Protein AF-A0A968C281-F1 (afdb_monomer)

Structure (mmCIF, N/CA/C/O backbone):
data_AF-A0A968C281-F1
#
_entry.id   AF-A0A968C281-F1
#
loop_
_atom_site.group_PDB
_atom_site.id
_atom_site.type_symbol
_atom_site.label_atom_id
_atom_site.label_alt_id
_atom_site.label_comp_id
_atom_site.label_asym_id
_atom_site.label_entity_id
_atom_site.label_seq_id
_atom_site.pdbx_PDB_ins_code
_atom_site.Cartn_x
_atom_site.Cartn_y
_atom_site.Cartn_z
_atom_site.occupancy
_atom_site.B_iso_or_equiv
_atom_site.auth_seq_id
_atom_site.auth_comp_id
_atom_site.auth_asym_id
_atom_site.auth_atom_id
_atom_site.pdbx_PDB_model_num
ATOM 1 N N . ARG A 1 1 ? -8.791 9.951 4.482 1.00 85.62 1 ARG A N 1
ATOM 2 C CA . ARG A 1 1 ? -8.516 9.567 3.070 1.00 85.62 1 ARG A CA 1
ATOM 3 C C . ARG A 1 1 ? -7.806 8.222 3.093 1.00 85.62 1 ARG A C 1
ATOM 5 O O . ARG A 1 1 ? -6.915 8.071 3.913 1.00 85.62 1 ARG A O 1
ATOM 12 N N . ILE A 1 2 ? -8.198 7.280 2.238 1.00 93.94 2 ILE A N 1
ATOM 13 C CA . ILE A 1 2 ? -7.573 5.952 2.137 1.00 93.94 2 ILE A CA 1
ATOM 14 C C . ILE A 1 2 ? -6.612 5.958 0.939 1.00 93.94 2 ILE A C 1
ATOM 16 O O . ILE A 1 2 ? -6.920 6.571 -0.086 1.00 93.94 2 ILE A O 1
ATOM 20 N N . GLY A 1 3 ? -5.427 5.363 1.109 1.00 93.00 3 GLY A N 1
ATOM 21 C CA . GLY A 1 3 ? -4.431 5.189 0.046 1.00 93.00 3 GLY A CA 1
ATOM 22 C C . GLY A 1 3 ? -4.774 4.035 -0.902 1.00 93.00 3 GLY A C 1
ATOM 23 O O . GLY A 1 3 ? -5.903 3.553 -0.932 1.00 93.00 3 GLY A O 1
ATOM 24 N N . VAL A 1 4 ? -3.793 3.567 -1.675 1.00 93.44 4 VAL A N 1
ATOM 25 C CA . VAL A 1 4 ? -3.952 2.348 -2.482 1.00 93.44 4 VAL A CA 1
ATOM 26 C C . VAL A 1 4 ? -4.059 1.144 -1.551 1.00 93.44 4 VAL A C 1
ATOM 28 O O . VAL A 1 4 ? -3.165 0.904 -0.742 1.00 93.44 4 VAL A O 1
ATOM 31 N N . VAL A 1 5 ? -5.140 0.381 -1.676 1.00 94.62 5 VAL A N 1
ATOM 32 C CA . VAL A 1 5 ? -5.333 -0.847 -0.901 1.00 94.62 5 VAL A CA 1
ATOM 33 C C . VAL A 1 5 ? -4.703 -2.011 -1.654 1.00 94.62 5 VAL A C 1
ATOM 35 O O . VAL A 1 5 ? -5.037 -2.250 -2.819 1.00 94.62 5 VAL A O 1
ATOM 38 N N . LEU A 1 6 ? -3.769 -2.702 -1.006 1.00 94.25 6 LEU A N 1
ATOM 39 C CA . LEU A 1 6 ? -3.056 -3.847 -1.566 1.00 94.25 6 LEU A CA 1
ATOM 40 C C . LEU A 1 6 ? -3.566 -5.147 -0.947 1.00 94.25 6 LEU A C 1
ATOM 42 O O . LEU A 1 6 ? -3.751 -5.243 0.262 1.00 94.25 6 LEU A O 1
ATOM 46 N N . THR A 1 7 ? -3.793 -6.135 -1.805 1.00 93.31 7 THR A N 1
ATOM 47 C CA . THR A 1 7 ? -4.348 -7.447 -1.460 1.00 93.31 7 THR A CA 1
ATOM 48 C C . THR A 1 7 ? -3.904 -8.459 -2.527 1.00 93.31 7 THR A C 1
ATOM 50 O O . THR A 1 7 ? -3.865 -8.106 -3.713 1.00 93.31 7 THR A O 1
ATOM 53 N N . PRO A 1 8 ? -3.539 -9.698 -2.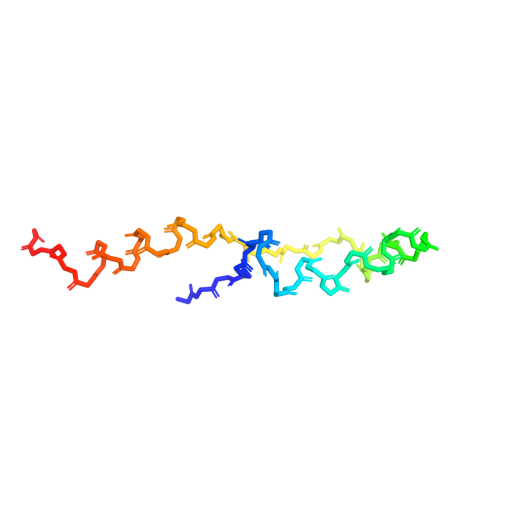151 1.00 89.81 8 PRO A N 1
ATOM 54 C CA . PRO A 1 8 ? -3.305 -10.776 -3.111 1.00 89.81 8 PRO A CA 1
ATOM 55 C C . PRO A 1 8 ? -4.602 -11.310 -3.745 1.00 89.81 8 PRO A C 1
ATOM 57 O O . PRO A 1 8 ? -4.548 -11.895 -4.826 1.00 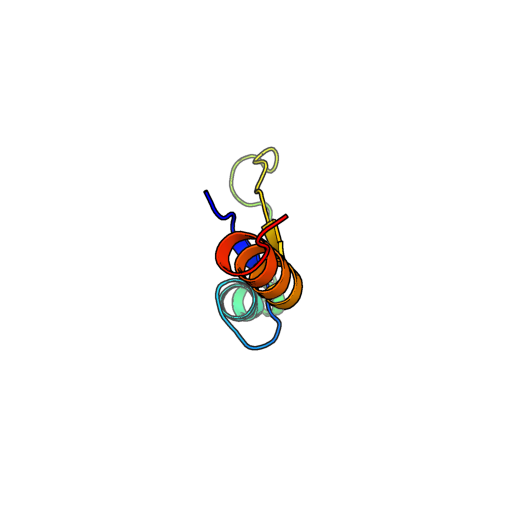89.81 8 PRO A O 1
ATOM 60 N N . GLU A 1 9 ? -5.763 -11.074 -3.129 1.00 90.75 9 GLU A N 1
ATOM 61 C CA . GLU A 1 9 ? -7.084 -11.481 -3.624 1.00 90.75 9 GLU A CA 1
ATOM 62 C C . GLU A 1 9 ? -7.540 -10.688 -4.864 1.00 90.75 9 GLU A C 1
ATOM 64 O O . GLU A 1 9 ? -8.508 -11.082 -5.516 1.00 90.75 9 GLU A O 1
ATOM 69 N N . GLY A 1 10 ? -6.858 -9.594 -5.236 1.00 88.50 10 GLY A N 1
ATOM 70 C CA . GLY A 1 10 ? -7.116 -8.922 -6.509 1.00 88.50 10 GLY A CA 1
ATOM 71 C C . GLY A 1 10 ? -6.692 -7.456 -6.598 1.00 88.50 10 GLY A C 1
ATOM 72 O O . GLY A 1 10 ? -5.624 -7.036 -6.155 1.00 88.50 10 GLY A O 1
ATOM 73 N N . GLY A 1 11 ? -7.532 -6.650 -7.251 1.00 88.50 11 GLY A N 1
ATOM 74 C CA . GLY A 1 11 ? -7.364 -5.198 -7.322 1.00 88.50 11 GLY A CA 1
ATOM 75 C C . GLY A 1 11 ? -6.187 -4.737 -8.189 1.00 88.50 11 GLY A C 1
ATOM 76 O O . GLY A 1 11 ? -5.939 -5.260 -9.280 1.00 88.50 11 GLY A O 1
ATOM 77 N N . ALA A 1 12 ? -5.492 -3.692 -7.733 1.00 87.38 12 ALA A N 1
ATOM 78 C CA . ALA A 1 12 ? -4.409 -3.064 -8.490 1.00 87.38 12 ALA A CA 1
ATOM 79 C C . ALA A 1 12 ? -3.218 -4.013 -8.702 1.00 87.38 12 ALA A C 1
ATOM 81 O O . ALA A 1 12 ? -2.681 -4.079 -9.808 1.00 87.38 12 ALA A O 1
ATOM 82 N N . LEU A 1 13 ? -2.854 -4.796 -7.681 1.00 87.62 13 LEU A N 1
ATOM 83 C CA . LEU A 1 13 ? -1.710 -5.708 -7.732 1.00 87.62 13 LEU A CA 1
ATOM 84 C C . LE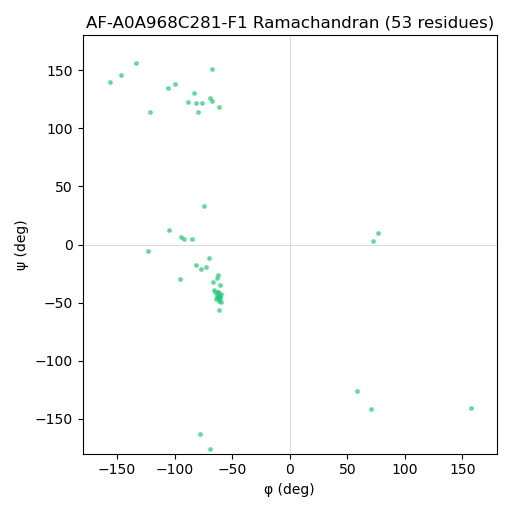U A 1 13 ? -1.903 -6.803 -8.791 1.00 87.62 13 LEU A C 1
ATOM 86 O O . LEU A 1 13 ? -1.016 -7.040 -9.612 1.00 87.62 13 LEU A O 1
ATOM 90 N N . GLN A 1 14 ? -3.093 -7.408 -8.846 1.00 90.06 14 GLN A N 1
ATOM 91 C CA . GLN A 1 14 ? -3.422 -8.423 -9.850 1.00 90.06 14 GLN A CA 1
ATOM 92 C C . GLN A 1 14 ? -3.365 -7.866 -11.279 1.00 90.06 14 GLN A C 1
ATOM 94 O O . GLN A 1 14 ? -2.840 -8.523 -12.178 1.00 90.06 14 GLN A O 1
ATOM 99 N N . ARG A 1 15 ? -3.854 -6.638 -11.498 1.00 87.81 15 ARG A N 1
ATOM 100 C CA . ARG A 1 15 ? -3.799 -5.978 -12.816 1.00 87.81 15 ARG A CA 1
ATOM 101 C C . ARG A 1 15 ? -2.369 -5.661 -13.252 1.00 87.81 15 ARG A C 1
ATOM 103 O O . ARG A 1 15 ? -2.071 -5.708 -14.442 1.00 87.81 15 ARG A O 1
ATOM 110 N N . MET A 1 16 ? -1.481 -5.374 -12.304 1.00 88.56 16 MET A N 1
ATOM 111 C CA . MET A 1 16 ? -0.064 -5.125 -12.576 1.00 88.56 16 MET A CA 1
ATOM 112 C C . MET A 1 16 ? 0.727 -6.415 -12.828 1.00 88.56 16 MET A C 1
ATOM 114 O O . MET A 1 16 ? 1.764 -6.376 -13.482 1.00 88.56 16 MET A O 1
ATOM 118 N N . LEU A 1 17 ? 0.243 -7.573 -12.376 1.00 90.19 17 LEU A N 1
ATOM 119 C CA . LEU A 1 17 ? 1.001 -8.820 -12.457 1.00 90.19 17 LEU A CA 1
ATOM 120 C C . LEU A 1 17 ? 1.315 -9.249 -13.899 1.00 90.19 17 LEU A C 1
ATOM 122 O O . LEU A 1 17 ? 2.425 -9.699 -14.175 1.00 90.19 17 LEU A O 1
ATOM 126 N N . LEU A 1 18 ? 0.359 -9.103 -14.821 1.00 90.94 18 LEU A N 1
ATOM 127 C CA . LEU A 1 18 ? 0.542 -9.487 -16.224 1.00 90.94 18 LEU A CA 1
ATOM 128 C C . LEU A 1 18 ? 1.666 -8.695 -16.918 1.00 90.94 18 LEU A C 1
ATOM 130 O O . LEU A 1 18 ? 2.597 -9.333 -17.412 1.00 90.94 18 LEU A O 1
ATOM 134 N N . PRO A 1 19 ? 1.653 -7.346 -16.949 1.00 91.62 19 PRO A N 1
ATOM 135 C CA . PRO A 1 19 ? 2.743 -6.596 -17.566 1.00 91.62 19 PRO A CA 1
ATOM 136 C C . PRO A 1 19 ? 4.089 -6.861 -16.880 1.00 91.62 19 PRO A C 1
ATOM 138 O O . PRO A 1 19 ? 5.097 -6.965 -17.571 1.00 91.62 19 PRO A O 1
ATOM 141 N N . PHE A 1 20 ? 4.123 -7.067 -15.558 1.00 91.69 20 PHE A N 1
ATOM 142 C CA . PHE A 1 20 ? 5.356 -7.464 -14.866 1.00 91.69 20 PHE A CA 1
ATOM 143 C C . PHE A 1 20 ? 5.898 -8.815 -15.351 1.00 91.69 20 PHE A C 1
ATOM 145 O O . PHE A 1 20 ? 7.082 -8.913 -15.668 1.00 91.69 20 PHE A O 1
ATOM 152 N N . LYS A 1 21 ? 5.045 -9.840 -15.477 1.00 92.50 21 LYS A N 1
ATOM 153 C CA . LYS A 1 21 ? 5.440 -11.169 -15.981 1.00 92.50 21 LYS A CA 1
ATOM 154 C C . LYS A 1 21 ? 5.925 -11.148 -17.431 1.00 92.50 21 LYS A C 1
ATOM 156 O O . LYS A 1 21 ? 6.756 -11.969 -17.798 1.00 92.50 21 LYS A O 1
ATOM 161 N N . LEU A 1 22 ? 5.429 -10.213 -18.238 1.00 95.94 22 LEU A N 1
ATOM 162 C CA . LEU A 1 22 ? 5.851 -10.018 -19.628 1.00 95.94 22 LEU A CA 1
ATOM 163 C C . LEU A 1 22 ? 7.106 -9.135 -19.770 1.00 95.94 22 LEU A C 1
ATOM 165 O O . LEU A 1 22 ? 7.490 -8.804 -20.887 1.00 95.94 22 LEU A O 1
ATOM 169 N N . GLY A 1 23 ? 7.736 -8.717 -18.665 1.00 92.44 23 GLY A N 1
ATOM 170 C CA . GLY A 1 23 ? 8.913 -7.839 -18.693 1.00 92.44 23 GLY A CA 1
ATOM 171 C C . GLY A 1 23 ? 8.601 -6.362 -18.968 1.00 92.44 23 GLY A C 1
ATOM 172 O O . GLY A 1 23 ? 9.511 -5.563 -19.158 1.00 92.44 23 GLY A O 1
ATOM 173 N N . LEU A 1 24 ? 7.324 -5.973 -18.946 1.00 91.88 24 LEU A N 1
ATOM 174 C CA . LEU A 1 24 ? 6.846 -4.602 -19.162 1.00 91.88 24 LEU A CA 1
ATOM 175 C C . LEU A 1 24 ? 6.713 -3.801 -17.851 1.00 91.88 24 LEU A C 1
ATOM 177 O O . LEU A 1 24 ? 6.246 -2.664 -17.864 1.00 91.88 24 LEU A O 1
ATOM 181 N N . GLY A 1 25 ? 7.122 -4.367 -16.711 1.00 87.31 25 GLY A N 1
ATOM 182 C CA . GLY A 1 25 ? 7.059 -3.755 -15.372 1.00 87.31 25 GLY A CA 1
ATOM 183 C C . GLY A 1 25 ? 8.106 -2.664 -15.100 1.00 87.31 25 GLY A C 1
ATOM 184 O O . GLY A 1 25 ? 8.613 -2.565 -13.986 1.00 87.31 25 GLY A O 1
ATOM 185 N N . GLY A 1 26 ? 8.488 -1.888 -16.116 1.00 88.44 26 GLY A N 1
ATOM 186 C CA . GLY A 1 26 ? 9.539 -0.874 -16.024 1.00 88.44 26 GLY A CA 1
ATOM 187 C C . GLY A 1 26 ? 9.182 0.341 -15.156 1.00 88.44 26 GLY A C 1
ATOM 188 O O . GLY A 1 26 ? 8.120 0.434 -14.541 1.00 88.44 26 GLY A O 1
ATOM 189 N N . ARG A 1 27 ? 10.090 1.323 -15.125 1.00 89.38 27 ARG A N 1
ATOM 190 C CA . ARG A 1 27 ? 9.910 2.568 -14.363 1.00 89.38 27 ARG A CA 1
ATOM 191 C C . ARG A 1 27 ? 8.687 3.344 -14.863 1.00 89.38 27 ARG A C 1
ATOM 193 O O . ARG A 1 27 ? 8.674 3.828 -15.991 1.00 89.38 27 ARG A O 1
ATOM 200 N N . ILE A 1 28 ? 7.702 3.532 -13.987 1.00 86.94 28 ILE A N 1
ATOM 201 C CA . ILE A 1 28 ? 6.518 4.351 -14.269 1.00 86.94 28 ILE A CA 1
ATOM 202 C C . ILE A 1 28 ? 6.860 5.835 -14.051 1.00 86.94 28 ILE A C 1
ATOM 204 O O . ILE A 1 28 ? 7.266 6.254 -12.962 1.00 86.94 28 ILE A O 1
ATOM 208 N N . GLY A 1 29 ? 6.696 6.647 -15.100 1.00 90.25 29 GLY A N 1
ATOM 209 C CA . GLY A 1 29 ? 6.942 8.091 -15.060 1.00 90.25 29 GLY A CA 1
ATOM 210 C C . GLY A 1 29 ? 8.378 8.446 -14.652 1.00 90.25 29 GLY A C 1
ATOM 211 O O . GLY A 1 29 ? 9.348 7.992 -15.255 1.00 90.25 29 GLY A O 1
ATOM 212 N N . SER A 1 30 ? 8.531 9.286 -13.621 1.00 94.75 30 SER A N 1
ATOM 213 C CA . SER A 1 30 ? 9.845 9.709 -13.113 1.00 94.75 30 SER A CA 1
ATOM 214 C C . SER A 1 30 ? 10.495 8.697 -12.162 1.00 94.75 30 SER A C 1
ATOM 216 O O . SER A 1 30 ? 11.705 8.773 -11.953 1.00 94.75 30 SER A O 1
ATOM 218 N N . GLY A 1 31 ? 9.733 7.754 -11.598 1.00 92.56 31 GLY A N 1
ATOM 219 C CA . GLY A 1 31 ? 10.190 6.868 -10.519 1.00 92.56 31 GLY A CA 1
ATOM 220 C C . GLY A 1 31 ? 10.357 7.550 -9.153 1.00 92.56 31 GLY A C 1
ATOM 221 O O . GLY A 1 31 ? 10.784 6.904 -8.208 1.00 92.56 31 GLY A O 1
ATOM 222 N N . ARG A 1 32 ? 10.019 8.841 -9.031 1.00 94.81 32 ARG A N 1
ATOM 223 C CA . ARG A 1 32 ? 10.075 9.609 -7.769 1.00 94.81 32 ARG A CA 1
ATOM 224 C C . ARG A 1 32 ? 8.691 9.854 -7.159 1.00 94.81 32 ARG A C 1
ATOM 226 O O . ARG A 1 32 ? 8.525 10.725 -6.313 1.00 94.81 32 ARG A O 1
ATOM 233 N N . GLN A 1 33 ? 7.687 9.147 -7.668 1.00 93.81 33 GLN A N 1
ATOM 234 C CA . GLN A 1 33 ? 6.298 9.270 -7.245 1.00 93.81 33 GLN A CA 1
ATOM 235 C C . GLN A 1 33 ? 6.140 8.548 -5.900 1.00 93.81 33 GLN A C 1
ATOM 237 O O . GLN A 1 33 ? 6.415 7.352 -5.818 1.00 93.81 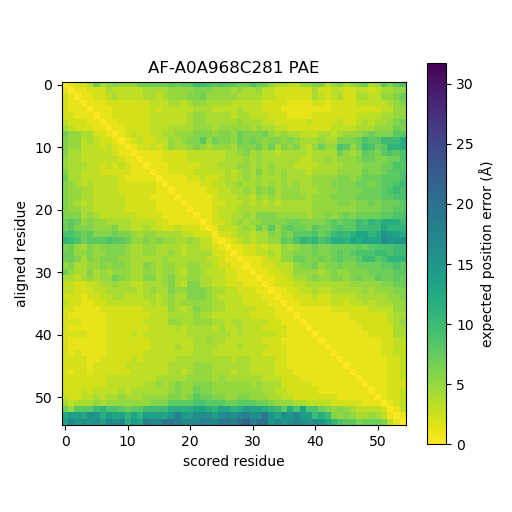33 GLN A O 1
ATOM 242 N N . TRP A 1 34 ? 5.694 9.253 -4.861 1.00 92.81 34 TRP A N 1
ATOM 243 C CA . TRP A 1 34 ? 5.300 8.628 -3.599 1.00 92.81 34 TRP A CA 1
ATOM 244 C C . TRP A 1 34 ? 3.862 8.127 -3.705 1.00 92.81 34 TRP A C 1
ATOM 246 O O . TRP A 1 34 ? 2.971 8.875 -4.106 1.00 92.81 34 TRP A O 1
ATOM 256 N N . VAL A 1 35 ? 3.630 6.872 -3.324 1.00 91.06 35 VAL A N 1
ATOM 257 C CA . VAL A 1 35 ? 2.296 6.265 -3.310 1.00 91.06 35 VAL A CA 1
ATOM 258 C C . VAL A 1 35 ? 1.998 5.806 -1.891 1.00 91.06 35 VAL A C 1
ATOM 260 O O . VAL A 1 35 ? 2.654 4.901 -1.384 1.00 91.06 35 VAL A O 1
ATOM 263 N N . SER A 1 36 ? 1.013 6.426 -1.243 1.00 94.12 36 SER A N 1
ATOM 264 C CA . SER A 1 36 ? 0.489 5.930 0.031 1.00 94.12 36 SER A CA 1
ATOM 265 C C . SER A 1 36 ? -0.262 4.621 -0.204 1.00 94.12 36 SER A C 1
ATOM 267 O O . SER A 1 36 ? -1.182 4.582 -1.026 1.00 94.12 36 SER A O 1
ATOM 269 N N . TRP A 1 37 ? 0.101 3.571 0.530 1.00 94.25 37 TRP A N 1
ATOM 270 C CA . TRP A 1 37 ? -0.516 2.251 0.437 1.00 94.25 37 TRP A CA 1
ATOM 271 C C . TRP A 1 37 ? -0.828 1.686 1.825 1.00 94.25 37 TRP A C 1
ATOM 273 O O . TRP A 1 37 ? -0.234 2.103 2.817 1.00 94.25 37 TRP A O 1
ATOM 283 N N . ILE A 1 38 ? -1.789 0.768 1.883 1.00 95.50 38 ILE A N 1
ATOM 284 C CA . ILE A 1 38 ? -2.180 0.037 3.093 1.00 95.50 38 ILE A CA 1
ATOM 285 C C . ILE A 1 38 ? -2.630 -1.377 2.704 1.00 95.50 38 ILE A C 1
ATOM 287 O O . ILE A 1 38 ? -3.194 -1.566 1.623 1.00 95.50 38 ILE A O 1
ATOM 291 N N . GLY A 1 39 ? -2.365 -2.368 3.555 1.00 94.88 39 GLY A N 1
ATOM 292 C CA . GLY A 1 39 ? -2.911 -3.716 3.386 1.00 94.88 39 GLY A CA 1
ATOM 293 C C . GLY A 1 39 ? -4.428 -3.738 3.585 1.00 94.88 39 GLY A C 1
ATOM 294 O O . GLY A 1 39 ? -4.976 -2.912 4.319 1.00 94.88 39 GLY A O 1
ATOM 295 N N . LEU A 1 40 ? -5.120 -4.667 2.925 1.00 95.12 40 LEU A N 1
ATOM 296 C CA . LEU A 1 40 ? -6.570 -4.813 3.070 1.00 95.12 40 LEU A CA 1
ATOM 297 C C . LEU A 1 40 ? -6.964 -5.122 4.520 1.00 95.12 40 LEU A C 1
ATOM 299 O O . LEU A 1 40 ? -7.860 -4.477 5.064 1.00 95.12 40 LEU A O 1
ATOM 303 N N . GLU A 1 41 ? -6.269 -6.059 5.157 1.00 95.94 41 GLU A N 1
ATOM 304 C CA . GLU A 1 41 ? -6.534 -6.493 6.530 1.00 95.94 41 GLU A CA 1
ATOM 305 C C . GLU A 1 41 ? -6.333 -5.337 7.511 1.00 95.94 41 GLU A C 1
ATOM 307 O O . GLU A 1 41 ? -7.194 -5.081 8.354 1.00 95.94 41 GLU A O 1
ATOM 312 N N . ASP A 1 42 ? -5.240 -4.589 7.351 1.00 97.00 42 ASP A N 1
ATOM 313 C CA . ASP A 1 42 ? -4.931 -3.426 8.184 1.00 97.00 42 ASP A CA 1
ATOM 314 C C . ASP A 1 42 ? -5.983 -2.330 8.024 1.00 97.00 42 ASP A C 1
ATOM 316 O O . ASP A 1 42 ? -6.453 -1.762 9.010 1.00 97.00 42 ASP A O 1
ATOM 320 N N . LEU A 1 43 ? -6.410 -2.050 6.789 1.00 97.00 43 LEU A N 1
ATOM 321 C CA . LEU A 1 43 ? -7.464 -1.075 6.542 1.00 97.00 43 LEU A CA 1
ATOM 322 C C . LEU A 1 43 ? -8.777 -1.490 7.212 1.00 97.00 43 LEU A C 1
ATOM 324 O O . LEU A 1 43 ? -9.431 -0.652 7.831 1.00 97.00 43 LEU A O 1
ATOM 328 N N . ILE A 1 44 ? -9.160 -2.766 7.115 1.00 96.62 44 ILE A N 1
ATOM 329 C CA . ILE A 1 44 ? -10.363 -3.290 7.775 1.00 96.62 44 ILE A CA 1
ATOM 330 C C . ILE A 1 44 ? -10.263 -3.101 9.290 1.00 96.62 44 ILE A C 1
ATOM 332 O O . ILE A 1 44 ? -11.239 -2.687 9.914 1.00 96.62 44 ILE A O 1
ATOM 336 N N . 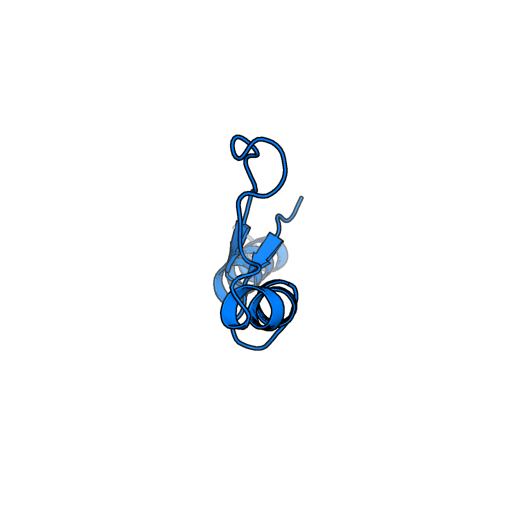GLN A 1 45 ? -9.100 -3.370 9.887 1.00 97.81 45 GLN A N 1
ATOM 337 C CA . GLN A 1 45 ? -8.884 -3.178 11.322 1.00 97.81 45 GLN A CA 1
ATOM 338 C C . GLN A 1 45 ? -8.991 -1.710 11.730 1.00 97.81 45 GLN A C 1
ATOM 340 O O . GLN A 1 45 ? -9.702 -1.388 12.680 1.00 97.81 45 GLN A O 1
ATOM 345 N N . VAL A 1 46 ? -8.349 -0.809 10.985 1.00 97.19 46 VAL A N 1
ATOM 346 C CA . VAL A 1 46 ? -8.417 0.635 11.245 1.00 97.19 46 VAL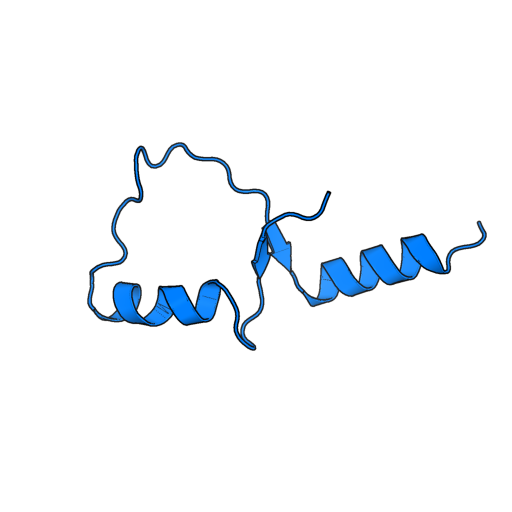 A CA 1
ATOM 347 C C . VAL A 1 46 ? -9.852 1.140 11.132 1.00 97.19 46 VAL A C 1
ATOM 349 O O . VAL A 1 46 ? -10.300 1.886 11.996 1.00 97.19 46 VAL A O 1
ATOM 352 N N . LEU A 1 47 ? -10.595 0.718 10.105 1.00 97.19 47 LEU A N 1
ATOM 353 C CA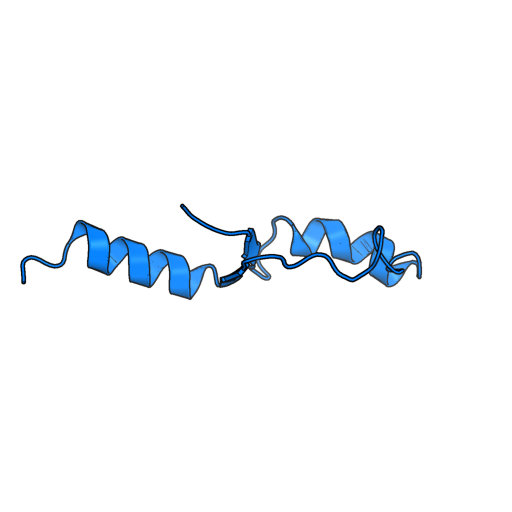 . LEU A 1 47 ? -12.000 1.096 9.945 1.00 97.19 47 LEU A CA 1
ATOM 354 C C . LEU A 1 47 ? -12.876 0.527 11.062 1.00 97.19 47 LEU A C 1
ATOM 356 O O . LEU A 1 47 ? -13.760 1.223 11.547 1.00 97.19 47 LEU A O 1
ATOM 360 N N . ARG A 1 48 ? -12.622 -0.712 11.497 1.00 97.69 48 ARG A N 1
ATOM 361 C CA . ARG A 1 48 ? -13.328 -1.323 12.628 1.00 97.69 48 ARG A CA 1
ATOM 362 C C . ARG A 1 48 ? -13.128 -0.506 13.901 1.00 97.69 48 ARG A C 1
ATOM 364 O O . ARG A 1 48 ? -14.110 -0.173 14.549 1.00 97.69 48 ARG A O 1
ATOM 371 N N . VAL A 1 49 ? -11.887 -0.158 14.232 1.00 97.44 49 VAL A N 1
ATOM 372 C CA . VAL A 1 49 ? -11.589 0.690 15.396 1.00 97.44 49 VAL A CA 1
ATOM 373 C C . VAL A 1 49 ? -12.249 2.059 15.233 1.00 97.44 49 VAL A C 1
ATOM 375 O O . VAL A 1 49 ? -12.977 2.492 16.110 1.00 97.44 49 VAL A O 1
ATOM 378 N N . ALA A 1 50 ? -12.095 2.705 14.078 1.00 95.56 50 ALA A N 1
ATOM 379 C CA . ALA A 1 50 ? -12.651 4.037 13.844 1.00 95.56 50 ALA A CA 1
ATOM 380 C C . ALA A 1 50 ? -14.188 4.111 13.925 1.00 95.56 50 ALA A C 1
ATOM 382 O O . ALA A 1 50 ? -14.723 5.188 14.169 1.00 95.56 50 ALA A O 1
ATOM 383 N N . LEU A 1 51 ? -14.894 3.005 13.667 1.00 96.88 51 LEU A N 1
ATOM 384 C CA . LEU A 1 51 ? -16.359 2.953 13.687 1.00 96.88 51 LEU A CA 1
ATOM 385 C C . LEU A 1 51 ? -16.943 2.469 15.015 1.00 96.88 51 LEU A C 1
ATOM 387 O O . LEU A 1 51 ? -18.075 2.829 15.324 1.00 96.88 51 LEU A O 1
ATOM 391 N N . PHE A 1 52 ? -16.223 1.620 15.750 1.00 96.69 52 PHE A N 1
ATOM 392 C CA . PHE A 1 52 ? -16.775 0.892 16.896 1.00 96.69 52 PHE A CA 1
ATOM 393 C C . PHE A 1 52 ? -16.024 1.119 18.210 1.00 96.69 52 PHE A C 1
ATOM 395 O O . PHE A 1 52 ? -16.45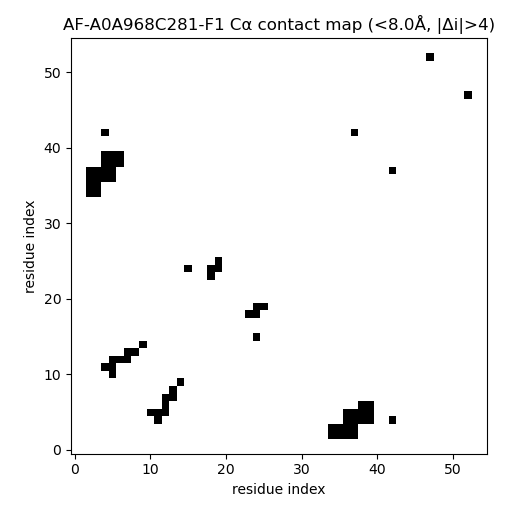6 0.598 19.235 1.00 96.6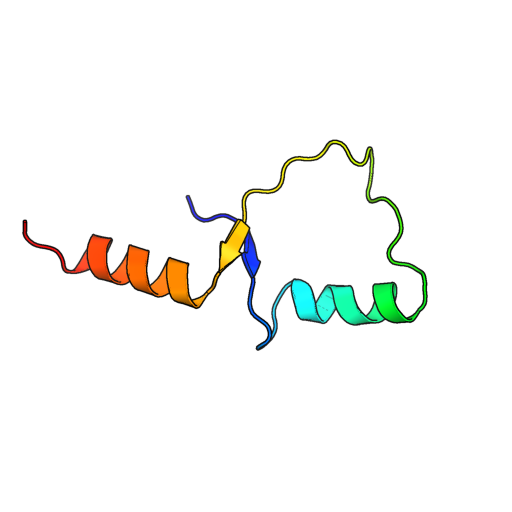9 52 PHE A O 1
ATOM 402 N N . ASP A 1 53 ? -14.903 1.840 18.208 1.00 92.62 53 ASP A N 1
ATOM 403 C CA . ASP A 1 53 ? -14.224 2.208 19.449 1.00 92.62 53 ASP A CA 1
ATOM 404 C C . ASP A 1 53 ? -14.939 3.409 20.092 1.00 92.62 53 ASP A C 1
ATOM 406 O O . ASP A 1 53 ? -14.988 4.493 19.513 1.00 92.62 53 ASP A O 1
ATOM 410 N N . GLU A 1 54 ? -15.536 3.192 21.269 1.00 77.62 54 GLU A N 1
ATOM 411 C CA . GLU A 1 54 ? -16.269 4.204 22.057 1.00 77.62 54 GLU A CA 1
ATOM 412 C C . GLU A 1 54 ? -15.393 4.884 23.124 1.00 77.62 54 GLU A C 1
ATOM 414 O O . GLU A 1 54 ? -15.902 5.616 23.977 1.00 77.62 54 GLU A O 1
ATOM 419 N N . ARG A 1 55 ? -14.086 4.600 23.125 1.00 72.00 55 ARG A N 1
ATOM 420 C CA . ARG A 1 55 ? -13.129 5.215 24.049 1.00 72.00 55 ARG A CA 1
ATOM 421 C C . ARG A 1 55 ? -12.972 6.722 23.878 1.00 72.00 55 ARG A C 1
ATOM 423 O O . ARG A 1 55 ? -13.008 7.219 22.732 1.00 72.00 55 ARG A O 1
#

Secondary structure (DSSP, 8-state):
---EEE-TTSHHHHHHHHHHHTT-----TTS-----EEEHHHHHHHHHHHHH---

Nearest PDB structures (foldseek):
  3st7-assembly1_A-2  TM=5.828E-01  e=5.987E+00  Staphylococcus aureus subsp. aureus Mu50
  7po7-assembly3_E  TM=3.521E-01  e=5.575E+00  Mus musculus

pLDDT: mean 92.1, std 4.71, range [72.0, 97.81]

Mean predicted aligned error: 4.17 Å

Sequence (55 aa):
RIGVVLTPEGGALQRMLLPFKLGLGGRIGSGRQWVSWIGLEDLIQVLRVALFDER

Radius of gyration: 15.2 Å; Cα contacts (8 Å, |Δi|>4): 35; chains: 1; bounding box: 27×21×44 Å

Foldseek 3Di:
DAFAEDDPVDDPVNVLVVCVVVVNNDQDDPVPDDGDYDYPVVVVVVVCCVVPPPD

Solvent-accessible surface area (backbone atoms only — not comparable to full-atom values): 3599 Å² total; per-residue (Å²): 137,83,59,51,66,45,46,94,91,33,71,65,57,52,68,49,46,58,46,40,75,73,72,63,62,63,81,65,85,88,67,76,78,86,76,61,65,42,47,50,70,58,50,52,50,54,51,48,47,75,73,69,61,86,124